Protein AF-A0A6P1L1J7-F1 (afdb_monomer_lite)

pLDDT: mean 76.63, std 14.78, range [42.47, 96.19]

Sequence (110 aa):
MKQQPQIKQVNQSLGQNASIGILTGFQFAISLVSFGVGFFIAFLFGIGMIWSILIGVWVSATALVLSGKRPYLFWSRVFPGVPIWSRGYVKYSSPQNKKRAGSKKIPKSW

Secondary structure (DSSP, 8-state):
-PPPP--PPPPGGGG-PPEETTEEHHHHHHHHHHHHHHHHHHHHTT--HHHHHHHHHHHHHHHHHHHTT-HHHHHHHHS-----------PPPPTTS-------------

Structure (mmCIF, N/CA/C/O backbone):
data_AF-A0A6P1L1J7-F1
#
_entry.id   AF-A0A6P1L1J7-F1
#
loop_
_atom_site.group_PDB
_atom_site.id
_atom_site.type_symbol
_atom_site.label_atom_id
_atom_site.label_alt_id
_atom_site.label_comp_id
_atom_site.label_asym_id
_atom_site.label_entity_id
_atom_site.label_seq_id
_atom_site.pdbx_PDB_ins_code
_atom_site.Cartn_x
_atom_site.Cartn_y
_atom_site.Cartn_z
_atom_site.occupancy
_atom_site.B_iso_or_equiv
_atom_site.auth_seq_id
_atom_site.auth_comp_id
_atom_site.auth_asym_id
_atom_site.auth_atom_id
_atom_site.pdbx_PDB_model_num
ATOM 1 N N . MET A 1 1 ? -44.773 5.325 13.965 1.00 43.38 1 MET A N 1
ATOM 2 C CA . MET A 1 1 ? -43.497 6.055 13.789 1.00 43.38 1 MET A CA 1
ATOM 3 C C . MET A 1 1 ? -42.349 5.066 13.957 1.00 43.38 1 MET A C 1
ATOM 5 O O . MET A 1 1 ? -42.260 4.452 15.011 1.00 43.38 1 MET A O 1
ATOM 9 N N . LYS A 1 2 ? -41.534 4.825 12.918 1.00 42.47 2 LYS A N 1
ATOM 10 C CA . LYS A 1 2 ? -40.362 3.934 13.014 1.00 42.47 2 LYS A CA 1
ATOM 11 C C . LYS A 1 2 ? -39.308 4.621 13.889 1.00 42.47 2 LYS A C 1
ATOM 13 O O . LYS A 1 2 ? -38.862 5.711 13.545 1.00 42.47 2 LYS A O 1
ATOM 18 N N . GLN A 1 3 ? -38.961 4.015 15.023 1.00 58.28 3 GLN A N 1
ATOM 19 C CA . GLN A 1 3 ? -37.916 4.523 15.912 1.00 58.28 3 GLN A CA 1
ATOM 20 C C . GLN A 1 3 ? -36.580 4.506 15.161 1.00 58.28 3 GLN A C 1
ATOM 22 O O . GLN A 1 3 ? -36.157 3.461 14.666 1.00 58.28 3 GLN A O 1
ATOM 27 N N . GLN A 1 4 ? -35.943 5.669 15.028 1.00 61.47 4 GLN A N 1
ATOM 28 C CA . GLN A 1 4 ? -34.597 5.752 14.472 1.00 61.47 4 GLN A CA 1
ATOM 29 C C . GLN A 1 4 ? -33.624 5.073 15.450 1.00 61.47 4 GLN A C 1
ATOM 31 O O . GLN A 1 4 ? -33.711 5.331 16.654 1.00 61.47 4 GLN A O 1
ATOM 36 N N . PRO A 1 5 ? -32.719 4.196 14.982 1.00 62.66 5 PRO A N 1
ATOM 37 C CA . PRO A 1 5 ? -31.783 3.519 15.868 1.00 62.66 5 PRO A CA 1
ATOM 38 C C . PRO A 1 5 ? -30.882 4.554 16.554 1.00 62.66 5 PRO A C 1
ATOM 40 O O . PRO A 1 5 ? -30.204 5.334 15.886 1.00 62.66 5 PRO A O 1
ATOM 43 N N . GLN A 1 6 ? -30.873 4.564 17.891 1.00 70.88 6 GLN A N 1
ATOM 44 C CA . GLN A 1 6 ? -29.938 5.375 18.672 1.00 70.88 6 GLN A CA 1
ATOM 45 C C . GLN A 1 6 ? -28.504 4.989 18.293 1.00 70.88 6 GLN A C 1
ATOM 47 O O . GLN A 1 6 ? -28.068 3.856 18.514 1.00 70.88 6 GLN A O 1
ATOM 52 N N . ILE A 1 7 ? -27.767 5.936 17.713 1.00 63.38 7 ILE A N 1
ATOM 53 C CA . ILE A 1 7 ? -26.357 5.761 17.369 1.00 63.38 7 ILE A CA 1
ATOM 54 C C . ILE A 1 7 ? -25.581 5.612 18.680 1.00 63.38 7 ILE A C 1
ATOM 56 O O . ILE A 1 7 ? -25.422 6.565 19.443 1.00 63.38 7 ILE A O 1
ATOM 60 N N . LYS A 1 8 ? -25.113 4.395 18.963 1.00 67.94 8 LYS A N 1
ATOM 61 C CA . LYS A 1 8 ? -24.311 4.110 20.153 1.00 67.94 8 LYS A CA 1
ATOM 62 C C . LYS A 1 8 ? -22.926 4.731 19.973 1.00 67.94 8 LYS A C 1
ATOM 64 O O . LYS A 1 8 ? -22.223 4.381 19.026 1.00 67.94 8 LYS A O 1
ATOM 69 N N . GLN A 1 9 ? -22.529 5.636 20.868 1.00 57.75 9 GLN A N 1
ATOM 70 C CA . GLN A 1 9 ? -21.181 6.204 20.838 1.00 57.75 9 GLN A CA 1
ATOM 71 C C . GLN A 1 9 ? -20.157 5.098 21.116 1.00 57.75 9 GLN A C 1
ATOM 73 O O . GLN A 1 9 ? -20.199 4.426 22.147 1.00 57.75 9 GLN A O 1
ATOM 78 N N . VAL A 1 10 ? -19.272 4.875 20.149 1.00 62.03 10 VAL A N 1
ATOM 79 C CA . VAL A 1 10 ? -18.158 3.931 20.252 1.00 62.03 10 VAL A CA 1
ATOM 80 C C . VAL A 1 10 ? -16.959 4.681 20.835 1.00 62.03 10 VAL A C 1
ATOM 82 O O . VAL A 1 10 ? -16.825 5.887 20.631 1.00 62.03 10 VAL A O 1
ATOM 85 N N . ASN A 1 11 ? -16.098 3.984 21.577 1.00 70.00 11 ASN A N 1
ATOM 86 C CA . ASN A 1 11 ? -14.898 4.578 22.161 1.00 70.00 11 ASN A CA 1
ATOM 87 C C . ASN A 1 11 ? -14.042 5.252 21.067 1.00 70.00 11 ASN A C 1
ATOM 89 O O . ASN A 1 11 ? -13.673 4.622 20.076 1.00 70.00 11 ASN A O 1
ATOM 93 N N . GLN A 1 12 ? -13.750 6.542 21.253 1.00 61.12 12 GLN A N 1
ATOM 94 C CA . GLN A 1 12 ? -13.073 7.391 20.269 1.00 61.12 12 GLN A CA 1
ATOM 95 C C . GLN A 1 12 ? -11.644 6.925 19.964 1.00 61.12 12 GLN A C 1
ATOM 97 O O . GLN A 1 12 ? -11.142 7.183 18.870 1.00 61.12 12 GLN A O 1
ATOM 102 N N . SER A 1 13 ? -11.010 6.187 20.882 1.00 64.38 13 SER A N 1
ATOM 103 C CA . SER A 1 13 ? -9.683 5.612 20.647 1.00 64.38 13 SER A CA 1
ATOM 104 C C . SER A 1 13 ? -9.671 4.567 19.528 1.00 64.38 13 SER A C 1
ATOM 106 O O . SER A 1 13 ? -8.635 4.388 18.896 1.00 64.38 13 SER A O 1
ATOM 108 N N . LEU A 1 14 ? -10.810 3.933 19.204 1.00 59.25 14 LEU A N 1
ATOM 109 C CA . LEU A 1 14 ? -10.899 3.032 18.046 1.00 59.25 14 LEU A CA 1
ATOM 110 C C . LEU A 1 14 ? -10.730 3.761 16.703 1.00 59.25 14 LEU A C 1
ATOM 112 O O . LEU A 1 14 ? -10.476 3.107 15.696 1.00 59.25 14 LEU A O 1
ATOM 116 N N . GLY A 1 15 ? -10.884 5.088 16.670 1.00 59.12 15 GLY A N 1
ATOM 117 C CA . GLY A 1 15 ? -10.692 5.903 15.468 1.00 59.12 15 GLY A CA 1
ATOM 118 C C . GLY A 1 15 ? -9.321 6.576 15.366 1.00 59.12 15 GLY A C 1
ATOM 119 O O . GLY A 1 15 ? -9.049 7.227 14.357 1.00 59.12 15 GLY A O 1
ATOM 120 N N . GLN A 1 16 ? -8.466 6.468 16.389 1.00 64.81 16 GLN A N 1
ATOM 121 C CA . GLN A 1 16 ? -7.142 7.086 16.366 1.00 64.81 16 GLN A CA 1
ATOM 122 C C . GLN A 1 16 ? -6.177 6.239 15.536 1.00 64.81 16 GLN A C 1
ATOM 124 O O . GLN A 1 16 ? -5.738 5.171 15.951 1.00 64.81 16 GLN A O 1
ATOM 129 N N . ASN A 1 17 ? -5.823 6.753 14.360 1.00 66.38 17 ASN A N 1
ATOM 130 C CA . ASN A 1 17 ? -4.781 6.184 13.515 1.00 66.38 17 ASN A CA 1
ATOM 131 C C . ASN A 1 17 ? -3.475 6.956 13.711 1.00 66.38 17 ASN A C 1
ATOM 133 O O . ASN A 1 17 ? -3.490 8.182 13.820 1.00 66.38 17 ASN A O 1
ATOM 137 N N . ALA A 1 18 ? -2.342 6.252 13.690 1.00 67.81 18 ALA A N 1
ATOM 138 C CA . ALA A 1 18 ? -1.032 6.890 13.660 1.00 67.81 18 ALA A CA 1
ATOM 139 C C . ALA A 1 18 ? -0.908 7.765 12.397 1.00 67.81 18 ALA A C 1
ATOM 141 O O . ALA A 1 18 ? -1.089 7.279 11.276 1.00 67.81 18 ALA A O 1
ATOM 142 N N . SER 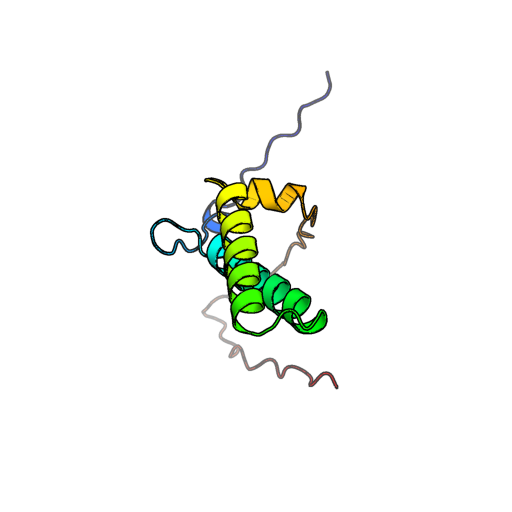A 1 19 ? -0.633 9.058 12.568 1.00 69.56 19 SER A N 1
ATOM 143 C CA . SER A 1 19 ? -0.340 9.986 11.471 1.00 69.56 19 SER A CA 1
ATOM 144 C C . SER A 1 19 ? 1.169 10.143 11.314 1.00 69.56 19 SER A C 1
ATOM 146 O O . SER A 1 19 ? 1.860 10.427 12.291 1.00 69.56 19 SER A O 1
ATOM 148 N N . ILE A 1 20 ? 1.674 10.002 10.091 1.00 72.69 20 ILE A N 1
ATOM 149 C CA . ILE A 1 20 ? 3.069 10.270 9.737 1.00 72.69 20 ILE A CA 1
ATOM 150 C C . ILE A 1 20 ? 3.078 11.603 8.977 1.00 72.69 20 ILE A C 1
ATOM 152 O O . ILE A 1 20 ? 2.885 11.655 7.761 1.00 72.69 20 ILE A O 1
ATOM 156 N N . GLY A 1 21 ? 3.237 12.709 9.709 1.00 75.94 21 GLY A N 1
ATOM 157 C CA . GLY A 1 21 ? 3.180 14.058 9.138 1.00 75.94 21 GLY A CA 1
ATOM 158 C C . GLY A 1 21 ? 1.821 14.371 8.497 1.00 75.94 21 GLY A C 1
ATOM 159 O O . GLY A 1 21 ? 0.788 14.288 9.158 1.00 75.94 21 GLY A O 1
ATOM 160 N N . ILE A 1 22 ? 1.826 14.738 7.209 1.00 74.25 22 ILE A N 1
ATOM 161 C CA . ILE A 1 22 ? 0.623 15.111 6.434 1.00 74.25 22 ILE A CA 1
ATOM 162 C C . ILE A 1 22 ? -0.185 13.868 6.008 1.00 74.25 22 ILE A C 1
ATOM 164 O O . ILE A 1 22 ? -1.378 13.970 5.718 1.00 74.25 22 ILE A O 1
ATOM 168 N N . LEU A 1 23 ? 0.442 12.687 5.986 1.00 77.31 23 LEU A N 1
ATOM 169 C CA . LEU A 1 23 ? -0.188 11.439 5.566 1.00 77.31 23 LEU A CA 1
ATOM 170 C C . LEU A 1 23 ? -0.588 10.593 6.776 1.00 77.31 23 LEU A C 1
ATOM 172 O O . LEU A 1 23 ? 0.129 10.470 7.768 1.00 77.31 23 LEU A O 1
ATOM 176 N N . THR A 1 24 ? -1.744 9.944 6.686 1.00 83.00 24 THR A N 1
ATOM 177 C CA . THR A 1 24 ? -2.096 8.902 7.662 1.00 83.00 24 THR A CA 1
ATOM 178 C C . THR A 1 24 ? -1.242 7.653 7.427 1.00 83.00 24 THR A C 1
ATOM 180 O O . THR A 1 24 ? -0.927 7.321 6.284 1.00 83.00 24 THR A O 1
ATOM 183 N N . GLY A 1 25 ? -0.903 6.906 8.482 1.00 81.94 25 GLY A N 1
ATOM 184 C CA . GLY A 1 25 ? -0.139 5.658 8.346 1.00 81.94 25 GLY A CA 1
ATOM 185 C C . GLY A 1 25 ? -0.816 4.645 7.412 1.00 81.94 25 GLY A C 1
ATOM 186 O O . GLY A 1 25 ? -0.148 3.931 6.669 1.00 81.94 25 GLY A O 1
ATOM 187 N N . PHE A 1 26 ? -2.151 4.659 7.363 1.00 82.69 26 PHE A N 1
ATOM 188 C CA . PHE A 1 26 ? -2.939 3.860 6.424 1.00 82.69 26 PHE A CA 1
ATOM 189 C C . PHE A 1 26 ? -2.682 4.242 4.955 1.00 82.69 26 PHE A C 1
ATOM 191 O O . PHE A 1 26 ? -2.474 3.364 4.124 1.00 82.69 26 PHE A O 1
ATOM 198 N N . GLN A 1 27 ? -2.624 5.539 4.630 1.00 86.69 27 GLN A N 1
ATOM 199 C CA . GLN A 1 27 ? -2.292 6.007 3.276 1.00 86.69 27 GLN A CA 1
ATOM 200 C C . GLN A 1 27 ? -0.882 5.609 2.857 1.00 86.69 27 GLN A C 1
ATOM 202 O O . GLN A 1 27 ? -0.679 5.218 1.712 1.00 86.69 27 GLN A O 1
ATOM 207 N N . PHE A 1 28 ? 0.074 5.673 3.783 1.00 88.25 28 PHE A N 1
ATOM 208 C CA . PHE A 1 28 ? 1.443 5.248 3.513 1.00 88.25 28 PHE A CA 1
ATOM 209 C C . PHE A 1 28 ? 1.519 3.748 3.198 1.00 88.25 28 PHE A C 1
ATOM 211 O O . PHE A 1 28 ? 2.109 3.358 2.193 1.00 88.25 28 PHE A O 1
ATOM 218 N N . ALA A 1 29 ? 0.858 2.909 4.002 1.00 88.62 29 ALA A N 1
ATOM 219 C CA . ALA A 1 29 ? 0.809 1.468 3.760 1.00 88.62 29 ALA A CA 1
ATOM 220 C C . ALA A 1 29 ? 0.194 1.139 2.389 1.00 88.62 29 ALA A C 1
ATOM 222 O O . ALA A 1 29 ? 0.738 0.342 1.629 1.00 88.62 29 ALA A O 1
ATOM 223 N N . ILE A 1 30 ? -0.909 1.799 2.041 1.00 89.00 30 ILE A N 1
ATOM 224 C CA . ILE A 1 30 ? -1.595 1.607 0.759 1.00 89.00 30 ILE A CA 1
ATOM 225 C C . ILE A 1 30 ? -0.750 2.079 -0.412 1.00 89.00 30 ILE A C 1
ATOM 227 O O . ILE A 1 30 ? -0.705 1.401 -1.432 1.00 89.00 30 ILE A O 1
ATOM 231 N N . SER A 1 31 ? -0.078 3.218 -0.276 1.00 91.12 31 SER A N 1
ATOM 232 C CA . SER A 1 31 ? 0.852 3.745 -1.273 1.00 91.12 31 SER A CA 1
ATOM 233 C C . SER A 1 31 ? 1.969 2.743 -1.563 1.00 91.12 31 SER A C 1
ATOM 235 O O . SER A 1 31 ? 2.228 2.432 -2.723 1.00 91.12 31 SER A O 1
ATOM 237 N N . LEU A 1 32 ? 2.554 2.153 -0.519 1.00 92.88 32 LEU A N 1
ATOM 238 C CA . LEU A 1 32 ? 3.612 1.155 -0.651 1.00 92.88 32 LEU A CA 1
ATOM 239 C C . LEU A 1 32 ? 3.117 -0.143 -1.311 1.00 92.88 32 LEU A C 1
ATOM 241 O O . LEU A 1 32 ? 3.776 -0.671 -2.206 1.00 92.88 32 LEU A O 1
ATOM 245 N N . VAL A 1 33 ? 1.932 -0.629 -0.927 1.00 93.12 33 VAL A N 1
ATOM 246 C CA . VAL A 1 33 ? 1.300 -1.792 -1.577 1.00 93.12 33 VAL A CA 1
ATOM 247 C C . VAL A 1 33 ? 0.986 -1.490 -3.044 1.00 93.12 33 VAL A C 1
ATOM 249 O O . VAL A 1 33 ? 1.288 -2.298 -3.917 1.00 93.12 33 VAL A O 1
ATOM 252 N N . SER A 1 34 ? 0.438 -0.310 -3.329 1.00 93.31 34 SER A N 1
ATOM 253 C CA . SER A 1 34 ? 0.088 0.133 -4.684 1.00 93.31 34 SER A CA 1
ATOM 254 C C . SER A 1 34 ? 1.326 0.247 -5.577 1.00 93.31 34 SER A C 1
ATOM 256 O O . SER A 1 34 ? 1.289 -0.183 -6.729 1.00 93.31 34 SER A O 1
ATOM 258 N N . PHE A 1 35 ? 2.442 0.748 -5.034 1.00 95.81 35 PHE A N 1
ATOM 259 C CA . PHE A 1 35 ? 3.739 0.750 -5.710 1.00 95.81 35 PHE A CA 1
ATOM 260 C C . PHE A 1 35 ? 4.186 -0.670 -6.065 1.00 95.81 35 PHE A C 1
ATOM 262 O O . PHE A 1 35 ? 4.512 -0.935 -7.220 1.00 95.81 35 PHE A O 1
ATOM 269 N N . GLY A 1 36 ? 4.159 -1.588 -5.092 1.00 94.75 36 GLY A N 1
ATOM 270 C CA . GLY A 1 36 ? 4.559 -2.979 -5.299 1.00 94.75 36 GLY A CA 1
ATOM 271 C C . GLY A 1 36 ? 3.715 -3.682 -6.363 1.00 94.75 36 GLY A C 1
ATOM 272 O O . GLY A 1 36 ? 4.265 -4.347 -7.236 1.00 94.75 36 GLY A O 1
ATOM 273 N N . VAL A 1 37 ? 2.394 -3.481 -6.342 1.00 94.75 37 VAL A N 1
ATOM 274 C CA . VAL A 1 37 ? 1.472 -4.043 -7.341 1.00 94.75 37 VAL A CA 1
ATOM 275 C C . VAL A 1 37 ? 1.749 -3.468 -8.731 1.00 94.75 37 VAL A C 1
ATOM 277 O O . VAL A 1 37 ? 1.907 -4.233 -9.680 1.00 94.75 37 VAL A O 1
ATOM 280 N N . GLY A 1 38 ? 1.861 -2.143 -8.861 1.00 93.25 38 GLY A N 1
ATOM 281 C CA . GLY A 1 38 ? 2.146 -1.496 -10.145 1.00 93.25 38 GLY A CA 1
ATOM 282 C C . GLY A 1 38 ? 3.496 -1.920 -10.730 1.00 93.25 38 GLY A C 1
ATOM 283 O O . GLY A 1 38 ? 3.576 -2.259 -11.910 1.00 93.25 38 GLY A O 1
ATOM 284 N N . PHE A 1 39 ? 4.536 -1.974 -9.893 1.00 94.56 39 PHE A N 1
ATOM 285 C CA . PHE A 1 39 ? 5.861 -2.448 -10.285 1.00 94.56 39 PHE A CA 1
ATOM 286 C C . PHE A 1 39 ? 5.831 -3.915 -10.723 1.00 94.56 39 PHE A C 1
ATOM 288 O O . PHE A 1 39 ? 6.365 -4.246 -11.778 1.00 94.56 39 PHE A O 1
ATOM 295 N N . PHE A 1 40 ? 5.188 -4.790 -9.945 1.00 94.75 40 PHE A N 1
ATOM 296 C CA . PHE A 1 40 ? 5.128 -6.220 -10.244 1.00 94.75 40 PHE A CA 1
ATOM 297 C C . PHE A 1 40 ? 4.380 -6.503 -11.548 1.00 94.75 40 PHE A C 1
ATOM 299 O O . PHE A 1 40 ? 4.852 -7.289 -12.365 1.00 94.75 40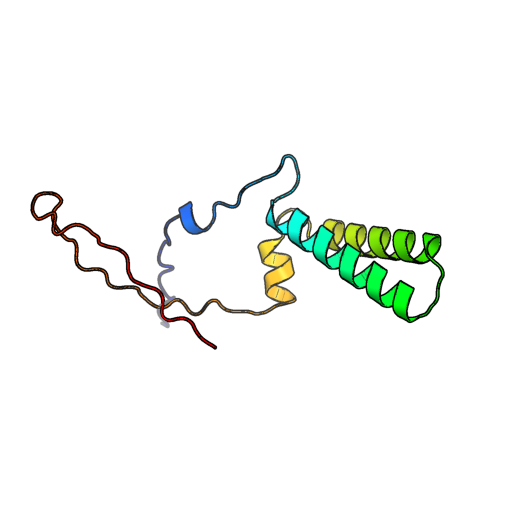 PHE A O 1
ATOM 306 N N . ILE A 1 41 ? 3.252 -5.825 -11.779 1.00 94.12 41 ILE A N 1
ATOM 307 C CA . ILE A 1 41 ? 2.500 -5.939 -13.033 1.00 94.12 41 ILE A CA 1
ATOM 308 C C . ILE A 1 41 ? 3.368 -5.470 -14.204 1.00 94.12 41 ILE A C 1
ATOM 310 O O . ILE A 1 41 ? 3.513 -6.195 -15.182 1.00 94.12 41 ILE A O 1
ATOM 314 N N . ALA A 1 42 ? 3.989 -4.293 -14.107 1.00 91.94 42 ALA A N 1
ATOM 315 C CA . ALA A 1 42 ? 4.825 -3.776 -15.188 1.00 91.94 42 ALA A CA 1
ATOM 316 C C . ALA A 1 42 ? 6.040 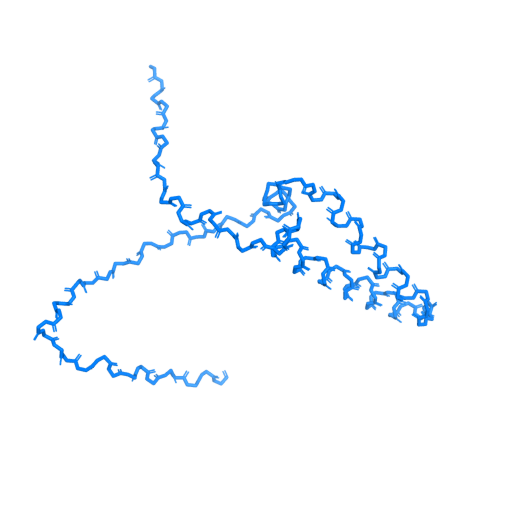-4.674 -15.484 1.00 91.94 42 ALA A C 1
ATOM 318 O O . ALA A 1 42 ? 6.389 -4.890 -16.648 1.00 91.94 42 ALA A O 1
ATOM 319 N N . PHE A 1 43 ? 6.632 -5.255 -14.439 1.00 91.62 43 PHE A N 1
ATOM 320 C CA . PHE A 1 43 ? 7.713 -6.222 -14.563 1.00 91.62 43 PHE A CA 1
ATOM 321 C C . PHE A 1 43 ? 7.251 -7.512 -15.254 1.00 91.62 43 PHE A C 1
ATOM 323 O O . PHE A 1 43 ? 7.948 -8.008 -16.136 1.00 91.62 43 PHE A O 1
ATOM 330 N N . LEU A 1 44 ? 6.057 -8.016 -14.919 1.00 94.25 44 LEU A N 1
ATOM 331 C CA . LEU A 1 44 ? 5.463 -9.202 -15.546 1.00 94.25 44 LEU A CA 1
ATOM 332 C C . LEU A 1 44 ? 5.258 -9.018 -17.059 1.00 94.25 44 LEU A C 1
ATOM 334 O O . LEU A 1 44 ? 5.443 -9.958 -17.824 1.00 94.25 44 LEU A O 1
ATOM 338 N N . PHE A 1 45 ? 4.927 -7.800 -17.493 1.00 93.31 45 PHE A N 1
ATOM 339 C CA . PHE A 1 45 ? 4.792 -7.449 -18.910 1.00 93.31 45 PHE A CA 1
ATOM 340 C C . PHE A 1 45 ? 6.126 -7.136 -19.610 1.00 93.31 45 PHE A C 1
ATOM 342 O O . PHE A 1 45 ? 6.128 -6.796 -20.790 1.00 93.31 45 PHE A O 1
ATOM 349 N N . GLY A 1 46 ? 7.265 -7.236 -18.917 1.00 90.38 46 GLY A N 1
ATOM 350 C CA . GLY A 1 46 ? 8.585 -7.034 -19.518 1.00 90.38 46 GLY A CA 1
ATOM 351 C C . GLY A 1 46 ? 8.871 -5.588 -19.936 1.00 90.38 46 GLY A C 1
ATOM 352 O O . GLY A 1 46 ? 9.752 -5.349 -20.755 1.00 90.38 46 GLY A O 1
ATOM 353 N N . ILE A 1 47 ? 8.166 -4.611 -19.357 1.00 84.81 47 ILE A N 1
ATOM 354 C CA . ILE A 1 47 ? 8.196 -3.186 -19.747 1.00 84.81 47 ILE A CA 1
ATOM 355 C C . ILE A 1 47 ? 9.556 -2.507 -19.433 1.00 84.81 47 ILE A C 1
ATOM 357 O O . ILE A 1 47 ? 9.807 -1.357 -19.785 1.00 84.81 47 ILE A O 1
ATOM 361 N N . GLY A 1 48 ? 10.500 -3.241 -18.838 1.00 90.44 48 GLY A N 1
ATOM 362 C CA . GLY A 1 48 ? 11.820 -2.749 -18.458 1.00 90.44 48 GLY A CA 1
ATOM 363 C C . GLY A 1 48 ? 11.803 -2.080 -17.084 1.00 90.44 48 GLY A C 1
ATOM 364 O O . GLY A 1 48 ? 10.779 -1.584 -16.609 1.00 90.44 48 GLY A O 1
ATOM 365 N N . MET A 1 49 ? 12.949 -2.092 -16.403 1.00 91.81 49 MET A N 1
ATOM 366 C CA . MET A 1 49 ? 13.022 -1.754 -14.975 1.00 91.81 49 MET A CA 1
ATOM 367 C C . MET A 1 49 ? 12.655 -0.293 -14.678 1.00 91.81 49 MET A C 1
ATOM 369 O O . MET A 1 49 ? 11.882 -0.028 -13.762 1.00 91.81 49 MET A O 1
ATOM 373 N N . ILE A 1 50 ? 13.154 0.648 -15.483 1.00 94.56 50 ILE A N 1
ATOM 374 C CA . ILE A 1 50 ? 12.909 2.091 -15.310 1.00 94.56 50 ILE A CA 1
ATOM 375 C C . ILE A 1 50 ? 11.419 2.409 -15.459 1.00 94.56 50 ILE A C 1
ATOM 377 O O . ILE A 1 50 ? 10.826 3.076 -14.612 1.00 94.56 50 ILE A O 1
ATOM 381 N N . TRP A 1 51 ? 10.798 1.876 -16.508 1.00 92.56 51 TRP A N 1
ATOM 382 C CA . TRP A 1 51 ? 9.375 2.054 -16.765 1.00 92.56 51 TRP A CA 1
ATOM 383 C C . TRP A 1 51 ? 8.509 1.371 -15.708 1.00 92.56 51 TRP A C 1
ATOM 385 O O . TRP A 1 51 ? 7.504 1.935 -15.287 1.00 92.56 51 TRP A O 1
ATOM 395 N N . SER A 1 52 ? 8.929 0.207 -15.208 1.00 93.50 52 SER A N 1
ATOM 396 C CA . SER A 1 52 ? 8.228 -0.481 -14.118 1.00 93.50 52 SER A CA 1
ATOM 397 C C . SER A 1 52 ? 8.239 0.335 -12.825 1.00 93.50 52 SER A C 1
ATOM 399 O O . SER A 1 52 ? 7.219 0.423 -12.143 1.00 93.50 52 SER A O 1
ATOM 401 N N . ILE A 1 53 ? 9.363 0.988 -12.506 1.00 95.19 53 ILE A N 1
ATOM 402 C CA . ILE A 1 53 ? 9.457 1.910 -11.365 1.00 95.19 53 ILE A CA 1
ATOM 403 C C . ILE A 1 53 ? 8.543 3.120 -11.585 1.00 95.19 53 ILE A C 1
ATOM 405 O O . ILE A 1 53 ? 7.779 3.464 -10.687 1.00 95.19 53 ILE A O 1
ATOM 409 N N . LEU A 1 54 ? 8.573 3.738 -12.771 1.00 96.06 54 LEU A N 1
ATOM 410 C CA . LEU A 1 54 ? 7.704 4.871 -13.117 1.00 96.06 54 LEU A CA 1
ATOM 411 C C . LEU A 1 54 ? 6.218 4.526 -12.974 1.00 96.06 54 LEU A C 1
ATOM 413 O O . LEU A 1 54 ? 5.470 5.295 -12.372 1.00 96.06 54 LEU A O 1
ATOM 417 N N . ILE A 1 55 ? 5.800 3.358 -13.465 1.00 95.12 55 ILE A N 1
ATOM 418 C CA . ILE A 1 55 ? 4.425 2.866 -13.326 1.00 95.12 55 ILE A CA 1
ATOM 419 C C . ILE A 1 55 ? 4.091 2.635 -11.852 1.00 95.12 55 ILE A C 1
ATOM 421 O O . ILE A 1 55 ? 3.053 3.099 -11.387 1.00 95.12 55 ILE A O 1
ATOM 425 N N . GLY A 1 56 ? 4.974 1.985 -11.090 1.00 95.31 56 GLY A N 1
ATOM 426 C CA . GLY A 1 56 ? 4.783 1.789 -9.652 1.00 95.31 56 GLY A CA 1
ATOM 427 C C . GLY A 1 56 ? 4.596 3.114 -8.906 1.00 95.31 56 GLY A C 1
ATOM 428 O O . GLY A 1 56 ? 3.655 3.264 -8.122 1.00 95.31 56 GLY A O 1
ATOM 429 N N . VAL A 1 57 ? 5.450 4.108 -9.175 1.00 96.19 57 VAL A N 1
ATOM 430 C CA . VAL A 1 57 ? 5.337 5.450 -8.581 1.00 96.19 57 VAL A CA 1
ATOM 431 C C . VAL A 1 57 ? 4.027 6.116 -8.998 1.00 96.19 57 VAL A C 1
ATOM 433 O O . VAL A 1 57 ? 3.336 6.675 -8.147 1.00 96.19 57 VAL A O 1
ATOM 436 N N . TRP A 1 58 ? 3.648 6.024 -10.274 1.00 96.00 58 TRP A N 1
ATOM 437 C CA . TRP A 1 58 ? 2.412 6.605 -10.793 1.00 96.00 58 TRP A CA 1
ATOM 438 C C . TRP A 1 58 ? 1.160 6.004 -10.136 1.00 96.00 58 TRP A C 1
ATOM 440 O O . TRP A 1 58 ? 0.295 6.756 -9.679 1.00 96.00 58 TRP A O 1
ATOM 450 N N . VAL A 1 59 ? 1.090 4.673 -10.004 1.00 94.88 59 VAL A N 1
ATOM 451 C CA . VAL A 1 59 ? -0.017 3.956 -9.338 1.00 94.88 59 VAL A CA 1
ATOM 452 C C . VAL A 1 59 ? -0.095 4.332 -7.853 1.00 94.88 59 VAL A C 1
ATOM 454 O O . VAL A 1 59 ? -1.168 4.605 -7.316 1.00 94.88 59 VAL A O 1
ATOM 457 N N . SER 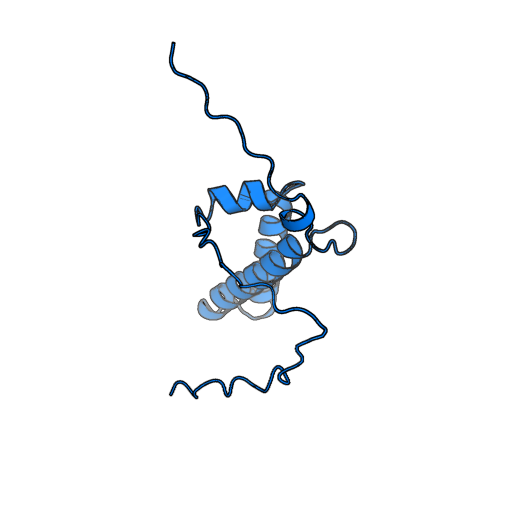A 1 60 ? 1.051 4.408 -7.180 1.00 94.38 60 SER A N 1
ATOM 458 C CA . SER A 1 60 ? 1.129 4.843 -5.784 1.00 94.38 60 SER A CA 1
ATOM 459 C C . SER A 1 60 ? 0.655 6.290 -5.590 1.00 94.38 60 SER A C 1
ATOM 461 O O . SER A 1 60 ? -0.124 6.580 -4.679 1.00 94.38 60 SER A O 1
ATOM 463 N N . ALA A 1 61 ? 1.078 7.205 -6.466 1.00 93.75 61 ALA A N 1
ATOM 464 C CA . ALA A 1 61 ? 0.682 8.608 -6.410 1.00 93.75 61 ALA A CA 1
ATOM 465 C C . ALA A 1 61 ? -0.821 8.788 -6.668 1.00 93.75 61 ALA A C 1
ATOM 467 O O . ALA A 1 61 ? -1.486 9.525 -5.942 1.00 93.75 61 ALA A O 1
ATOM 468 N N . THR A 1 62 ? -1.384 8.075 -7.647 1.00 93.00 62 THR A N 1
ATOM 469 C CA . THR A 1 62 ? -2.834 8.099 -7.905 1.00 93.00 62 THR A CA 1
ATOM 470 C C . THR A 1 62 ? -3.626 7.557 -6.720 1.00 93.00 62 THR A C 1
ATOM 472 O O . THR A 1 62 ? -4.604 8.188 -6.316 1.00 93.00 62 THR A O 1
ATOM 475 N N . ALA A 1 63 ? -3.181 6.461 -6.098 1.00 90.75 63 ALA A N 1
ATOM 476 C CA . ALA A 1 63 ? -3.808 5.926 -4.890 1.00 90.75 63 ALA A CA 1
ATOM 477 C C . ALA A 1 63 ? -3.808 6.943 -3.732 1.00 90.75 63 ALA A C 1
ATOM 479 O O . ALA A 1 63 ? -4.825 7.106 -3.054 1.00 90.75 63 ALA A O 1
ATOM 480 N N . LEU A 1 64 ? -2.705 7.674 -3.527 1.00 90.19 64 LEU A N 1
ATOM 481 C CA . LEU A 1 64 ? -2.621 8.729 -2.510 1.00 90.19 64 LEU A CA 1
ATOM 482 C C . LEU A 1 64 ? -3.568 9.899 -2.800 1.00 90.19 64 LEU A C 1
ATOM 484 O O . LEU A 1 64 ? -4.305 10.325 -1.908 1.00 90.19 64 LEU A O 1
ATOM 488 N N . VAL A 1 65 ? -3.573 10.397 -4.038 1.00 89.38 65 VAL A N 1
ATOM 489 C CA . VAL A 1 65 ? -4.386 11.554 -4.443 1.00 89.38 65 VAL A CA 1
ATOM 490 C C . VAL A 1 65 ? -5.880 11.238 -4.355 1.00 89.38 65 VAL A C 1
ATOM 492 O O . VAL A 1 65 ? -6.635 12.018 -3.773 1.00 89.38 65 VAL A O 1
ATOM 495 N N . LEU A 1 66 ? -6.309 10.073 -4.853 1.00 89.31 66 LEU A N 1
ATOM 496 C CA . LEU A 1 66 ? -7.710 9.634 -4.801 1.00 89.31 66 LEU A CA 1
ATOM 497 C C . LEU A 1 66 ? -8.208 9.441 -3.365 1.00 89.31 66 LEU A C 1
ATOM 499 O O . LEU A 1 66 ? -9.367 9.712 -3.054 1.00 89.31 66 LEU A O 1
ATOM 503 N N . SER A 1 67 ? -7.320 9.008 -2.471 1.00 85.81 67 SER A N 1
ATOM 504 C CA . SER A 1 67 ? -7.665 8.741 -1.082 1.00 85.81 67 SER A CA 1
ATOM 505 C C . SER A 1 67 ? -7.982 10.010 -0.267 1.00 85.81 67 SER A C 1
ATOM 507 O O . SER A 1 67 ? -8.689 9.917 0.742 1.00 85.81 67 SER A O 1
ATOM 509 N N . GLY A 1 68 ? -7.492 11.184 -0.686 1.00 82.56 68 GLY A N 1
ATOM 510 C CA . GLY A 1 68 ? -7.858 12.496 -0.141 1.00 82.56 68 GLY A CA 1
ATOM 511 C C . GLY A 1 68 ? -7.622 12.678 1.369 1.00 82.56 68 GLY A C 1
ATOM 512 O O . GLY A 1 68 ? -6.733 12.080 1.966 1.00 82.56 68 GLY A O 1
ATOM 513 N N . LYS A 1 69 ? -8.430 13.528 2.025 1.00 80.56 69 LYS A N 1
ATOM 514 C CA . LYS A 1 69 ? -8.291 13.844 3.468 1.00 80.56 69 LYS A CA 1
ATOM 515 C C . LYS A 1 69 ? -8.849 12.767 4.409 1.00 80.56 69 LYS A C 1
ATOM 517 O O . LYS A 1 69 ? -8.557 12.778 5.601 1.00 80.56 69 LYS A O 1
ATOM 522 N N . ARG A 1 70 ? -9.718 11.882 3.909 1.00 80.06 70 ARG A N 1
ATOM 523 C CA . ARG A 1 70 ? -10.425 10.861 4.706 1.00 80.06 70 ARG A CA 1
ATOM 524 C C . ARG A 1 70 ? -10.283 9.489 4.048 1.00 80.06 70 ARG A C 1
ATOM 526 O O . ARG A 1 70 ? -11.250 8.972 3.488 1.00 80.06 70 ARG A O 1
ATOM 533 N N . PRO A 1 71 ? -9.090 8.886 4.129 1.00 81.88 71 PRO A N 1
ATOM 534 C CA . PRO A 1 71 ? -8.766 7.677 3.384 1.00 81.88 71 PRO A CA 1
ATOM 535 C C . PRO A 1 71 ? -9.673 6.499 3.737 1.00 81.88 71 PRO A C 1
ATOM 537 O O . PRO A 1 71 ? -10.125 5.780 2.855 1.00 81.88 71 PRO A O 1
ATOM 540 N N . TYR A 1 72 ? -10.023 6.347 5.012 1.00 78.69 72 TYR A N 1
ATOM 541 C CA . TYR A 1 72 ? -10.902 5.278 5.484 1.00 78.69 72 TYR A CA 1
ATOM 542 C C . TYR A 1 72 ? -12.300 5.302 4.840 1.00 78.69 72 TYR A C 1
ATOM 544 O O . TYR A 1 72 ? -12.889 4.243 4.670 1.00 78.69 72 TYR A O 1
ATOM 552 N N . LEU A 1 73 ? -12.830 6.473 4.450 1.00 80.88 73 LEU A N 1
ATOM 553 C CA . LEU A 1 73 ? -14.121 6.570 3.747 1.00 80.88 73 LEU A CA 1
ATOM 554 C C . LEU A 1 73 ? -14.008 6.210 2.267 1.00 80.88 73 LEU A C 1
ATOM 556 O O . LEU A 1 73 ? -14.957 5.693 1.688 1.00 80.88 73 LEU A O 1
ATOM 560 N N . PHE A 1 74 ? -12.875 6.534 1.644 1.00 85.06 74 PHE A N 1
ATOM 561 C CA . PHE A 1 74 ? -12.627 6.181 0.251 1.00 85.06 74 PHE A CA 1
ATOM 562 C C . PHE A 1 74 ? -12.450 4.665 0.123 1.00 85.06 74 PHE A C 1
ATOM 564 O O . PHE A 1 74 ? -13.168 4.006 -0.626 1.00 85.06 74 PHE A O 1
ATOM 571 N N . TRP A 1 75 ? -11.555 4.099 0.932 1.00 82.19 75 TRP A N 1
ATOM 572 C CA . TRP A 1 75 ? -11.217 2.681 0.872 1.00 82.19 75 TRP A CA 1
ATOM 573 C C . TRP A 1 75 ? -12.329 1.764 1.379 1.00 82.19 75 TRP A C 1
ATOM 575 O O . TRP A 1 75 ? -12.436 0.654 0.874 1.00 82.19 75 TRP A O 1
ATOM 585 N N . SER A 1 76 ? -13.209 2.215 2.281 1.00 79.75 76 SER A N 1
ATOM 586 C CA . SER A 1 76 ? -14.384 1.423 2.680 1.00 79.75 76 SER A CA 1
ATOM 587 C C . SER A 1 76 ? -15.416 1.250 1.562 1.00 79.75 76 SER A C 1
ATOM 589 O O . SER A 1 76 ? -16.201 0.307 1.602 1.00 79.75 76 SER A O 1
ATOM 591 N N . ARG A 1 77 ? -15.423 2.138 0.555 1.00 81.44 77 ARG A N 1
ATOM 592 C CA . ARG A 1 77 ? -16.262 1.978 -0.644 1.00 81.44 77 ARG A CA 1
ATOM 593 C C . ARG A 1 77 ? -15.658 0.994 -1.638 1.00 81.44 77 ARG A C 1
ATOM 595 O O . ARG A 1 77 ? -16.399 0.239 -2.252 1.00 81.44 77 ARG A O 1
ATOM 602 N N . VAL A 1 78 ? -14.334 1.021 -1.800 1.00 79.81 78 VAL A N 1
ATOM 603 C CA . VAL A 1 78 ? -13.608 0.123 -2.716 1.00 79.81 78 VAL A CA 1
ATOM 604 C C . VAL A 1 78 ? -13.551 -1.297 -2.151 1.00 79.81 78 VAL A C 1
ATOM 606 O O . VAL A 1 78 ? -13.800 -2.262 -2.865 1.00 79.81 78 VAL A O 1
ATOM 609 N N . PHE A 1 79 ? -13.280 -1.418 -0.853 1.00 75.62 79 PHE A N 1
ATOM 610 C CA . PHE A 1 79 ? -13.258 -2.674 -0.120 1.00 75.62 79 PHE A CA 1
ATOM 611 C C . PHE A 1 79 ? -14.331 -2.625 0.971 1.00 75.62 79 PHE A C 1
ATOM 613 O O . PHE A 1 79 ? -14.042 -2.189 2.091 1.00 75.62 79 PHE A O 1
ATOM 620 N N . PRO A 1 80 ? -15.568 -3.071 0.682 1.00 72.62 80 PRO A N 1
ATOM 621 C CA . PRO A 1 80 ? -16.648 -3.130 1.662 1.00 72.62 80 PRO A CA 1
ATOM 622 C C . PRO A 1 80 ? -16.437 -4.300 2.641 1.00 72.62 80 PRO A C 1
ATOM 624 O O . PRO A 1 80 ? -17.280 -5.179 2.796 1.00 72.62 80 PRO A O 1
ATOM 627 N N . GLY A 1 81 ? -15.282 -4.340 3.303 1.00 68.31 81 GLY A N 1
ATOM 628 C CA . GLY A 1 81 ? -15.013 -5.246 4.407 1.00 68.31 81 GLY A CA 1
ATOM 629 C C . GLY A 1 81 ? -15.647 -4.682 5.669 1.00 68.31 81 GLY A C 1
ATOM 630 O O . GLY A 1 81 ? -15.095 -3.775 6.288 1.00 68.31 81 GLY A O 1
ATOM 631 N N . VAL A 1 82 ? -16.814 -5.196 6.055 1.00 62.34 82 VAL A N 1
ATOM 632 C CA . VAL A 1 82 ? -17.397 -4.860 7.357 1.00 62.34 82 VAL A CA 1
ATOM 633 C C . VAL A 1 82 ? -16.637 -5.659 8.417 1.00 62.34 82 VAL A C 1
ATOM 635 O O . VAL A 1 82 ? -16.663 -6.891 8.367 1.00 62.34 82 VAL A O 1
ATOM 638 N N . PRO A 1 83 ? -15.947 -5.014 9.373 1.00 63.28 83 PRO A N 1
ATOM 639 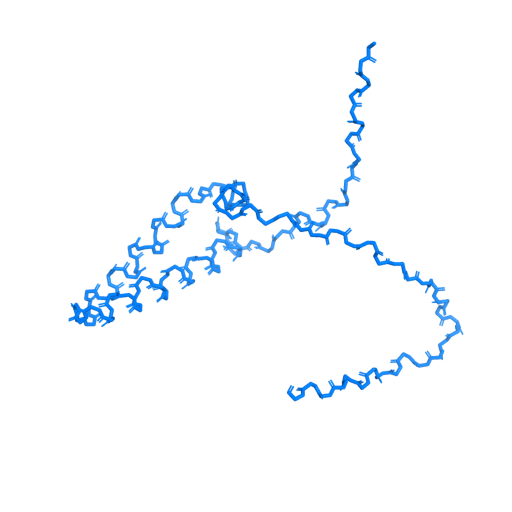C CA . PRO A 1 83 ? -15.302 -5.747 10.450 1.00 63.28 83 PRO A CA 1
ATOM 640 C C . PRO A 1 83 ? -16.356 -6.527 11.242 1.00 63.28 83 PRO A C 1
ATOM 642 O O . PRO A 1 83 ? -17.359 -5.970 11.695 1.00 63.28 83 PRO A O 1
ATOM 645 N N . ILE A 1 84 ? -16.124 -7.829 11.415 1.00 69.88 84 ILE A N 1
ATOM 646 C CA . ILE A 1 84 ? -16.953 -8.669 12.278 1.00 69.88 84 ILE A CA 1
ATOM 647 C C . ILE A 1 84 ? -16.581 -8.325 13.719 1.00 69.88 84 ILE A C 1
ATOM 649 O O . ILE A 1 84 ? -15.587 -8.806 14.265 1.00 69.88 84 ILE A O 1
ATOM 653 N N . TRP A 1 85 ? -17.374 -7.457 14.340 1.00 62.00 85 TRP A N 1
ATOM 654 C CA . TRP A 1 85 ? -17.203 -7.096 15.742 1.00 62.00 85 TRP A CA 1
ATOM 655 C C . TRP A 1 85 ? -17.652 -8.254 16.641 1.00 62.00 85 TRP A C 1
ATOM 657 O O . TRP A 1 85 ? -18.806 -8.323 17.062 1.00 62.00 85 TRP A O 1
ATOM 667 N N . SER A 1 86 ? -16.735 -9.170 16.955 1.00 71.31 86 SER A N 1
ATOM 668 C CA . SER A 1 86 ? -16.947 -10.153 18.019 1.00 71.31 86 SER A CA 1
ATOM 669 C C . SER A 1 86 ? -16.710 -9.495 19.380 1.00 71.31 86 SER A C 1
ATOM 671 O O . SER A 1 86 ? -15.659 -8.899 19.624 1.00 71.31 86 SER A O 1
ATOM 673 N N . ARG A 1 87 ? -17.689 -9.575 20.288 1.00 66.06 87 ARG A N 1
ATOM 674 C CA . ARG A 1 87 ? -17.516 -9.110 21.670 1.00 66.06 87 ARG A CA 1
ATOM 675 C C . ARG A 1 87 ? -16.605 -10.081 22.419 1.00 66.06 87 ARG A C 1
ATOM 677 O O . ARG A 1 87 ? -17.030 -11.170 22.795 1.00 66.06 87 ARG A O 1
ATOM 684 N N . GLY A 1 88 ? -15.370 -9.665 22.683 1.00 70.31 88 GLY A N 1
ATOM 685 C CA . GLY A 1 88 ? -14.484 -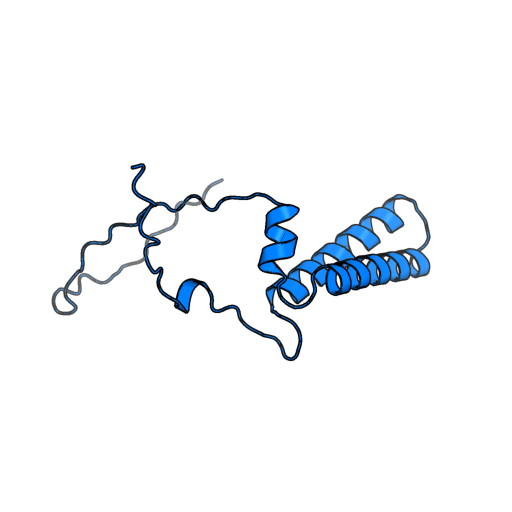10.363 23.609 1.00 70.31 88 GLY A CA 1
ATOM 686 C C . GLY A 1 88 ? -14.918 -10.118 25.053 1.00 70.31 88 GLY A C 1
ATOM 687 O O . GLY A 1 88 ? -14.750 -9.016 25.569 1.00 70.31 88 GLY A O 1
ATOM 688 N N . TYR A 1 89 ? -15.471 -11.132 25.716 1.00 76.50 89 TYR A N 1
ATOM 689 C CA . TYR A 1 89 ? -15.726 -11.087 27.156 1.00 76.50 89 TYR A CA 1
ATOM 690 C C . TYR A 1 89 ? -14.474 -11.562 27.897 1.00 76.50 89 TYR A C 1
ATOM 692 O O . TYR A 1 89 ? -14.063 -12.712 27.754 1.00 76.50 89 TYR A O 1
ATOM 700 N N . VAL A 1 90 ? -13.870 -10.689 28.702 1.00 72.56 90 VAL A N 1
ATOM 701 C CA . VAL A 1 90 ? -12.757 -11.048 29.590 1.00 72.56 90 VAL A CA 1
ATOM 702 C C . VAL A 1 90 ? -13.242 -10.907 31.027 1.00 72.56 90 VAL A C 1
ATOM 704 O O . VAL A 1 90 ? -13.753 -9.857 31.414 1.00 72.56 90 VAL A O 1
ATOM 707 N N . LYS A 1 91 ? -13.099 -11.963 31.833 1.00 76.94 91 LYS A N 1
ATOM 708 C CA . LYS A 1 91 ? -13.311 -11.858 33.281 1.00 76.94 91 LYS A CA 1
ATOM 709 C C . LYS A 1 91 ? -12.175 -11.031 33.877 1.00 76.94 91 LYS A C 1
ATOM 711 O O . LYS A 1 91 ? -11.010 -11.394 33.729 1.00 76.94 91 LYS A O 1
ATOM 716 N N . TYR A 1 92 ? -12.519 -9.939 34.556 1.00 70.69 92 TYR A N 1
ATOM 717 C CA . TYR A 1 92 ? -11.561 -9.162 35.335 1.00 70.69 92 TYR A CA 1
ATOM 718 C C . TYR A 1 92 ? -10.955 -10.055 36.423 1.00 70.69 92 TYR A C 1
ATOM 720 O O . TYR A 1 92 ? -11.673 -10.581 37.274 1.00 70.69 92 TYR A O 1
ATOM 728 N N . SER A 1 93 ? -9.637 -10.244 36.378 1.00 69.25 93 SER A N 1
ATOM 729 C CA . SER A 1 93 ? -8.893 -10.890 37.455 1.00 69.25 93 SER A CA 1
ATOM 730 C C . SER A 1 93 ? -8.222 -9.802 38.277 1.00 69.25 93 SER A C 1
ATOM 732 O O . SER A 1 93 ? -7.421 -9.035 37.746 1.00 69.25 93 SER A O 1
ATOM 734 N N . SER A 1 94 ? -8.561 -9.729 39.566 1.00 69.06 94 SER A N 1
ATOM 735 C CA . SER A 1 94 ? -7.972 -8.758 40.491 1.00 69.06 94 SER A CA 1
ATOM 736 C C . SER A 1 94 ? -6.434 -8.849 40.476 1.00 69.06 94 SER A C 1
ATOM 738 O O . SER A 1 94 ? -5.902 -9.963 40.533 1.00 69.06 94 SER A O 1
ATOM 740 N N . PRO A 1 95 ? -5.709 -7.712 40.482 1.00 64.81 95 PRO A N 1
ATOM 741 C CA . PRO A 1 95 ? -4.248 -7.670 40.602 1.00 64.81 95 PRO A CA 1
ATOM 742 C C . PRO A 1 95 ? -3.702 -8.358 41.860 1.00 64.81 95 PRO A C 1
ATOM 744 O O . PRO A 1 95 ? -2.522 -8.693 41.912 1.00 64.81 95 PRO A O 1
ATOM 747 N N . GLN A 1 96 ? -4.547 -8.567 42.871 1.00 69.88 96 GLN A N 1
ATOM 748 C CA . GLN A 1 96 ? -4.196 -9.262 44.110 1.00 69.88 96 GLN A CA 1
ATOM 749 C C . GLN A 1 96 ? -4.172 -10.788 43.933 1.00 69.88 96 GLN A C 1
ATOM 751 O O . GLN A 1 96 ? -3.508 -11.489 44.688 1.00 69.88 96 GLN A O 1
ATOM 756 N N . ASN A 1 97 ? -4.831 -11.313 42.895 1.00 59.53 97 ASN A N 1
ATOM 757 C CA . ASN A 1 97 ? -4.868 -12.734 42.565 1.00 59.53 97 ASN A CA 1
ATOM 758 C C . ASN A 1 97 ? -3.936 -13.010 41.370 1.00 59.53 97 ASN A C 1
ATOM 760 O O . ASN A 1 97 ? -4.358 -13.468 40.306 1.00 59.53 97 ASN A O 1
ATOM 764 N N . LYS A 1 98 ? -2.646 -12.663 41.515 1.00 54.88 98 LYS A N 1
ATOM 765 C CA . LYS A 1 98 ? -1.593 -12.959 40.526 1.00 54.88 98 LYS A CA 1
ATOM 766 C C . LYS A 1 98 ? -1.316 -14.466 40.485 1.00 54.88 98 LYS A C 1
ATOM 768 O O . LYS A 1 98 ? -0.257 -14.929 40.901 1.00 54.88 98 LYS A O 1
ATOM 773 N N . LYS A 1 99 ? -2.208 -15.251 39.881 1.00 59.94 99 LYS A N 1
ATOM 774 C CA . LYS A 1 99 ? -1.722 -16.431 39.160 1.00 59.94 99 LYS A CA 1
ATOM 775 C C . LYS A 1 99 ? -0.943 -15.874 37.978 1.00 59.94 99 LYS A C 1
ATOM 777 O O . LYS A 1 99 ? -1.525 -15.181 37.147 1.00 59.94 99 LYS A O 1
ATOM 782 N N . ARG A 1 100 ? 0.385 -16.064 37.986 1.00 57.22 100 ARG A N 1
ATOM 783 C CA . ARG A 1 100 ? 1.300 -15.635 36.915 1.00 57.22 100 ARG A CA 1
ATOM 784 C C . ARG A 1 100 ? 0.589 -15.852 35.582 1.00 57.22 100 ARG A C 1
ATOM 786 O O . ARG A 1 100 ? 0.210 -16.986 35.295 1.00 57.22 100 ARG A O 1
ATOM 793 N N . ALA A 1 101 ? 0.370 -14.780 34.819 1.00 58.47 101 ALA A N 1
ATOM 794 C CA . ALA A 1 101 ? -0.137 -14.851 33.455 1.00 58.47 101 ALA A CA 1
ATOM 795 C C . ALA A 1 101 ? 0.949 -15.522 32.601 1.00 58.47 101 ALA A C 1
ATOM 797 O O . ALA A 1 101 ? 1.745 -14.880 31.924 1.00 58.47 101 ALA A O 1
ATOM 798 N N . GLY A 1 102 ? 1.072 -16.834 32.779 1.00 51.41 102 GLY A N 1
ATOM 799 C CA . GLY A 1 102 ? 2.048 -17.677 32.138 1.00 51.41 102 GLY A CA 1
ATOM 800 C C . GLY A 1 102 ? 1.615 -17.892 30.707 1.00 51.41 102 GLY A C 1
ATOM 801 O O . GLY A 1 102 ? 0.565 -18.479 30.461 1.00 51.41 102 GLY A O 1
ATOM 802 N N . SER A 1 103 ? 2.447 -17.389 29.797 1.00 51.97 103 SER A N 1
ATOM 803 C CA . SER A 1 103 ? 2.884 -18.096 28.595 1.00 51.97 103 SER A CA 1
ATOM 804 C C . SER A 1 103 ? 1.836 -19.066 28.046 1.00 51.97 103 SER A C 1
ATOM 806 O O . SER A 1 103 ? 1.886 -20.274 28.288 1.00 51.97 103 SER A O 1
ATOM 808 N N . LYS A 1 104 ? 0.866 -18.542 27.290 1.00 54.47 104 LYS A N 1
ATOM 809 C CA . LYS A 1 104 ? 0.145 -19.398 26.348 1.00 54.47 104 LYS A CA 1
ATOM 810 C C . LYS A 1 104 ? 1.192 -19.885 25.347 1.00 54.47 104 LYS A C 1
ATOM 812 O O . LYS A 1 104 ? 1.605 -19.119 24.480 1.00 54.47 104 LYS A O 1
ATOM 817 N N . LYS A 1 105 ? 1.638 -21.139 25.476 1.00 56.50 105 LYS A N 1
ATOM 818 C CA . LYS A 1 105 ? 2.336 -21.827 24.388 1.00 56.50 105 LYS A CA 1
ATOM 819 C C . LYS A 1 105 ? 1.371 -21.845 23.207 1.00 56.50 105 LYS A C 1
ATOM 821 O O . LYS A 1 105 ? 0.344 -22.518 23.254 1.00 56.50 105 LYS A O 1
ATOM 826 N N . ILE A 1 106 ? 1.668 -21.034 22.201 1.00 62.66 106 ILE A N 1
ATOM 827 C CA . ILE A 1 106 ? 0.950 -21.030 20.931 1.00 62.66 106 ILE A CA 1
ATOM 828 C C . ILE A 1 106 ? 1.192 -22.418 20.318 1.00 62.66 106 ILE A C 1
ATOM 830 O O . ILE A 1 106 ? 2.360 -22.791 20.165 1.00 62.66 106 ILE A O 1
ATOM 834 N N . PRO A 1 107 ? 0.156 -23.227 20.031 1.00 53.75 107 PRO A N 1
ATOM 835 C CA . PRO A 1 107 ? 0.372 -24.466 19.302 1.00 53.75 107 PRO A CA 1
ATOM 836 C C . PRO A 1 107 ? 0.949 -24.107 17.929 1.00 53.75 107 PRO A C 1
ATOM 838 O O . PRO A 1 107 ? 0.403 -23.250 17.236 1.00 53.75 107 PRO A O 1
ATOM 841 N N . LYS A 1 108 ? 2.077 -24.727 17.560 1.00 52.75 108 LYS A N 1
ATOM 842 C CA . LYS A 1 108 ? 2.608 -24.652 16.195 1.00 52.75 108 LYS A CA 1
ATOM 843 C C . LYS A 1 108 ? 1.536 -25.207 15.258 1.00 52.75 108 LYS A C 1
ATOM 845 O O . LYS A 1 108 ? 1.312 -26.415 15.251 1.00 52.75 108 LYS A O 1
ATOM 850 N N . SER A 1 109 ? 0.873 -24.336 14.507 1.00 53.00 109 SER A N 1
ATOM 851 C CA . SER A 1 109 ? 0.166 -24.745 13.301 1.00 53.00 109 SER A CA 1
ATOM 852 C C . SER A 1 109 ? 1.226 -25.103 12.262 1.00 53.00 109 SER A C 1
ATOM 854 O O . SER A 1 109 ? 2.037 -24.245 11.904 1.00 53.00 109 SER A O 1
ATOM 856 N N . TRP A 1 110 ? 1.261 -26.383 11.892 1.00 49.03 110 TRP A N 1
ATOM 857 C CA . TRP A 1 110 ? 1.882 -26.861 10.659 1.00 49.03 110 TRP A CA 1
ATOM 858 C C . TRP A 1 110 ? 1.157 -26.272 9.451 1.00 49.03 110 TRP A C 1
ATOM 860 O O . TRP A 1 110 ? -0.086 -26.136 9.543 1.00 49.03 110 TRP A O 1
#

Foldseek 3Di:
DDDDDDDDDDPCVVVDFDADPQRTPVLVVVLQVQLVVQLVVCVVVVVDNVVSNVRSNVSSVVSNVQCPPPNVVSVCVVPVDDDPDDDDDDDDDDPVPPPPPDDPPDPDDD

Radius of gyration: 22.03 Å; chains: 1; bounding box: 56×42×64 Å